Protein AF-A0A5K1F6T4-F1 (afdb_monomer_lite)

Secondary structure (DSSP, 8-state):
----SS--STTPPPHHHHHHHGGGSTTGGGGGS-GGGTTSTTHHHHHHHHHHHHHHHT-SSGGGSPPHHHHHHHHHHHHHTTS---

pLDDT: mean 88.6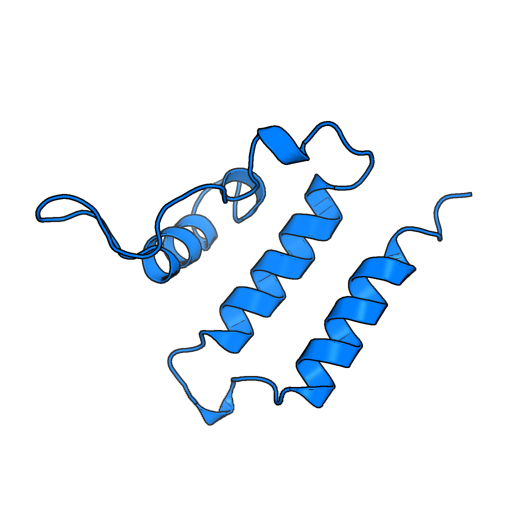1, std 13.27, range [36.44, 98.44]

Foldseek 3Di:
DPDDQQADPPPGDGPLVVLVVQCPPPCRNLVVDDPVQVVDPCSSVLVSLVSVLVNQCVDPDPVSHDDPVVSVVSNVCSVVVVPPDD

Structure (mmCIF, N/CA/C/O backbone):
data_AF-A0A5K1F6T4-F1
#
_entry.id   AF-A0A5K1F6T4-F1
#
loop_
_atom_site.group_PDB
_atom_site.id
_atom_site.type_symbol
_atom_site.label_atom_id
_atom_site.label_alt_id
_atom_site.label_comp_id
_atom_site.label_asym_id
_atom_site.label_entity_id
_atom_site.label_seq_id
_atom_site.pdbx_PDB_ins_code
_atom_site.Cartn_x
_atom_site.Cartn_y
_atom_site.Cartn_z
_atom_site.occupancy
_atom_site.B_iso_or_equiv
_atom_site.auth_seq_id
_atom_site.auth_comp_id
_atom_site.auth_asym_id
_atom_site.auth_atom_id
_atom_site.pdbx_PDB_model_num
ATOM 1 N N . THR A 1 1 ? 2.089 8.821 3.458 1.00 90.31 1 THR A N 1
ATOM 2 C CA . THR A 1 1 ? 3.550 8.769 3.663 1.00 90.31 1 THR A CA 1
ATOM 3 C C . THR A 1 1 ? 4.142 10.148 3.901 1.00 90.31 1 THR A C 1
ATOM 5 O O . THR A 1 1 ? 5.183 10.202 4.539 1.00 90.31 1 THR A O 1
ATOM 8 N N . GLY A 1 2 ? 3.561 11.235 3.366 1.00 91.62 2 GLY A N 1
ATOM 9 C CA . GLY A 1 2 ? 4.118 12.591 3.505 1.00 91.62 2 GLY A CA 1
ATOM 10 C C . GLY A 1 2 ? 5.423 12.823 2.731 1.00 91.62 2 GLY A C 1
ATOM 11 O O . GLY A 1 2 ? 6.041 13.872 2.860 1.00 91.62 2 GLY A O 1
ATOM 12 N N . ARG A 1 3 ? 5.864 11.836 1.938 1.00 91.31 3 ARG A N 1
ATOM 13 C CA . ARG A 1 3 ? 7.119 11.842 1.173 1.00 91.31 3 ARG A CA 1
ATOM 14 C C . ARG A 1 3 ? 6.887 12.276 -0.274 1.00 91.31 3 ARG A C 1
ATOM 16 O O . ARG A 1 3 ? 5.803 12.065 -0.817 1.00 91.31 3 ARG A O 1
ATOM 23 N N . THR A 1 4 ? 7.924 12.813 -0.911 1.00 90.38 4 THR A N 1
ATOM 24 C CA . THR A 1 4 ? 7.946 13.100 -2.354 1.00 90.38 4 THR A CA 1
ATOM 25 C C . THR A 1 4 ? 7.945 11.814 -3.184 1.00 90.38 4 THR A C 1
ATOM 27 O O . THR A 1 4 ? 8.309 10.744 -2.697 1.00 90.38 4 THR A O 1
ATOM 30 N N . THR A 1 5 ? 7.502 11.904 -4.442 1.00 83.69 5 THR A N 1
ATOM 31 C CA . THR A 1 5 ? 7.328 10.739 -5.329 1.00 83.69 5 THR A CA 1
ATOM 32 C C . THR A 1 5 ? 8.627 10.259 -5.975 1.00 83.69 5 THR A C 1
ATOM 34 O O . THR A 1 5 ? 8.834 9.052 -6.111 1.00 83.69 5 THR A O 1
ATOM 37 N N . VAL A 1 6 ? 9.499 11.191 -6.360 1.00 81.31 6 VAL A N 1
ATOM 38 C CA . VAL A 1 6 ? 10.836 10.896 -6.886 1.00 81.31 6 VAL A CA 1
ATOM 39 C C . VAL A 1 6 ? 11.809 10.657 -5.733 1.00 81.31 6 VAL A C 1
ATOM 41 O O . VAL A 1 6 ? 11.703 11.315 -4.692 1.00 81.31 6 VAL A O 1
ATOM 44 N N . GLY A 1 7 ? 12.731 9.706 -5.921 1.00 70.88 7 GLY A N 1
ATOM 45 C CA . GLY A 1 7 ? 13.907 9.587 -5.058 1.00 70.88 7 GLY A CA 1
ATOM 46 C C . GLY A 1 7 ? 14.696 10.896 -5.105 1.00 70.88 7 GLY A C 1
ATOM 47 O O . GLY A 1 7 ? 14.660 11.591 -6.122 1.00 70.88 7 GLY A O 1
ATOM 48 N N . GLY A 1 8 ? 15.313 11.281 -3.989 1.00 69.44 8 GLY A N 1
ATOM 49 C CA . GLY A 1 8 ? 16.161 12.468 -3.917 1.00 69.44 8 GLY A CA 1
ATOM 50 C C . GLY A 1 8 ? 17.462 12.314 -4.715 1.00 69.44 8 GLY A C 1
ATOM 51 O O . GLY A 1 8 ? 17.463 11.885 -5.864 1.00 69.44 8 GLY A O 1
ATOM 52 N N . ALA A 1 9 ? 18.584 12.707 -4.106 1.00 66.38 9 ALA A N 1
ATOM 53 C CA . ALA A 1 9 ? 19.918 12.565 -4.692 1.00 66.38 9 ALA A CA 1
ATOM 54 C C . ALA A 1 9 ? 20.237 11.114 -5.117 1.00 66.38 9 ALA A C 1
ATOM 56 O O . ALA A 1 9 ? 19.558 10.169 -4.709 1.00 66.38 9 ALA A O 1
ATOM 57 N N . ASP A 1 10 ? 21.293 10.951 -5.919 1.00 66.00 10 ASP A N 1
ATOM 58 C CA . ASP A 1 10 ? 21.732 9.666 -6.470 1.00 66.00 10 ASP A CA 1
ATOM 59 C C . ASP A 1 10 ? 21.712 8.535 -5.422 1.00 66.00 10 ASP A C 1
ATOM 61 O O . ASP A 1 10 ? 22.441 8.567 -4.429 1.00 66.00 10 ASP A O 1
ATOM 65 N N . GLY A 1 11 ? 20.869 7.524 -5.661 1.00 71.69 11 GLY A N 1
ATOM 66 C CA . GLY A 1 11 ? 20.768 6.309 -4.843 1.00 71.69 11 GLY A CA 1
ATOM 67 C C . GLY A 1 11 ? 19.517 6.189 -3.967 1.00 71.69 11 GLY A C 1
ATOM 68 O O . GLY A 1 11 ? 19.279 5.108 -3.428 1.00 71.69 11 GLY A O 1
ATOM 69 N N . ASP A 1 12 ? 18.698 7.236 -3.842 1.00 80.31 12 ASP A N 1
ATOM 70 C CA . ASP A 1 12 ? 17.453 7.153 -3.071 1.00 80.31 12 ASP A CA 1
ATOM 71 C C . ASP A 1 12 ? 16.353 6.438 -3.892 1.00 80.31 12 ASP A C 1
ATOM 73 O O . ASP A 1 12 ? 16.098 6.817 -5.042 1.00 80.31 12 ASP A O 1
ATOM 77 N N . PRO A 1 13 ? 15.685 5.397 -3.356 1.00 84.12 13 PRO A N 1
ATOM 78 C CA . PRO A 1 13 ? 14.645 4.685 -4.093 1.00 84.12 13 PRO A CA 1
ATOM 79 C C . PRO A 1 13 ? 13.452 5.600 -4.381 1.00 84.12 13 PRO A C 1
ATOM 81 O O . PRO A 1 13 ? 13.097 6.465 -3.575 1.00 84.12 13 PRO A O 1
ATOM 84 N N . CYS A 1 14 ? 12.769 5.368 -5.508 1.00 90.81 14 CYS A N 1
ATOM 85 C CA . CYS A 1 14 ? 11.485 6.020 -5.73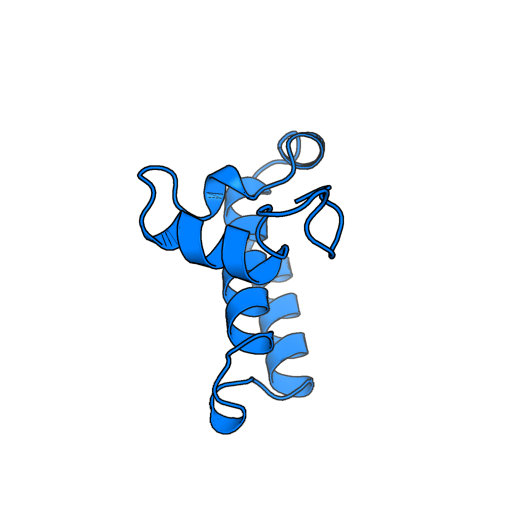7 1.00 90.81 14 CYS A CA 1
ATOM 86 C C . CYS A 1 14 ? 10.478 5.606 -4.651 1.00 90.81 14 CYS A C 1
ATOM 88 O O . CYS A 1 14 ? 10.625 4.563 -4.002 1.00 90.81 14 CYS A O 1
ATOM 90 N N . LEU A 1 15 ? 9.428 6.408 -4.458 1.00 93.75 15 LEU A N 1
ATOM 91 C CA . LEU A 1 15 ? 8.474 6.188 -3.369 1.00 93.75 15 LEU A CA 1
ATOM 92 C C . LEU A 1 15 ? 7.888 4.768 -3.371 1.00 93.75 15 LEU A C 1
ATOM 94 O O . LEU A 1 15 ? 7.740 4.168 -2.309 1.00 93.75 15 LEU A O 1
ATOM 98 N N . VAL A 1 16 ? 7.570 4.225 -4.548 1.00 93.75 16 VAL A N 1
ATOM 99 C CA . VAL A 1 16 ? 6.973 2.889 -4.675 1.00 93.75 16 VAL A CA 1
ATOM 100 C C . VAL A 1 16 ? 7.959 1.804 -4.238 1.00 93.75 16 VAL A C 1
ATOM 102 O O . VAL A 1 16 ? 7.591 0.938 -3.443 1.00 93.75 16 VAL A O 1
ATOM 105 N N . ASP A 1 17 ? 9.212 1.875 -4.687 1.00 92.62 17 ASP A N 1
ATOM 106 C CA . ASP A 1 17 ? 10.242 0.892 -4.337 1.00 92.62 17 ASP A CA 1
ATOM 107 C C . ASP A 1 17 ? 10.595 0.945 -2.853 1.00 92.62 17 ASP A C 1
ATOM 109 O O . ASP A 1 17 ? 10.737 -0.096 -2.208 1.00 92.62 17 ASP A O 1
ATOM 113 N N . TRP A 1 18 ? 10.630 2.148 -2.275 1.00 93.94 18 TRP A N 1
ATOM 114 C CA . TRP A 1 18 ? 10.764 2.313 -0.833 1.00 93.94 18 TRP A CA 1
ATOM 115 C C . TRP A 1 18 ? 9.632 1.607 -0.074 1.00 93.94 18 TRP A C 1
ATOM 117 O O . TRP A 1 18 ? 9.912 0.832 0.839 1.00 93.94 18 TRP A O 1
ATOM 127 N N . VAL A 1 19 ? 8.362 1.809 -0.463 1.00 95.50 19 VAL A N 1
ATOM 128 C CA . VAL A 1 19 ? 7.222 1.139 0.197 1.00 95.50 19 VAL A CA 1
ATOM 129 C C . VAL A 1 19 ? 7.303 -0.383 0.041 1.00 95.50 19 VAL A C 1
ATOM 131 O O . VAL A 1 19 ? 7.042 -1.100 1.007 1.00 95.50 19 VAL A O 1
ATOM 134 N N . ARG A 1 20 ? 7.692 -0.896 -1.134 1.00 95.06 20 ARG A N 1
ATOM 135 C CA . ARG A 1 20 ? 7.878 -2.343 -1.358 1.00 95.06 20 ARG A CA 1
ATOM 136 C C . ARG A 1 20 ? 8.946 -2.924 -0.433 1.00 95.06 20 ARG A C 1
ATOM 138 O O . ARG A 1 20 ? 8.723 -3.980 0.154 1.00 95.06 20 ARG A O 1
ATOM 145 N N . GLY A 1 21 ? 10.058 -2.212 -0.238 1.00 94.25 21 GLY A N 1
ATOM 146 C CA . GLY A 1 21 ? 11.125 -2.616 0.682 1.00 94.25 21 GLY A CA 1
ATOM 147 C C . GLY A 1 21 ? 10.659 -2.770 2.134 1.00 94.25 21 GLY A C 1
ATOM 148 O O . GLY A 1 21 ? 11.170 -3.620 2.864 1.00 94.25 21 GLY A O 1
ATOM 149 N N . LEU A 1 22 ? 9.634 -2.020 2.552 1.00 95.44 22 LEU A N 1
ATOM 150 C CA . LEU A 1 22 ? 9.079 -2.125 3.903 1.00 95.44 22 LEU A CA 1
ATOM 151 C C . LEU A 1 22 ? 8.340 -3.440 4.157 1.00 95.44 22 LEU A C 1
ATOM 153 O O . LEU A 1 22 ? 8.188 -3.807 5.317 1.00 95.44 22 LEU A O 1
ATOM 157 N N . LEU A 1 23 ? 7.911 -4.176 3.125 1.00 93.44 23 LEU A N 1
ATOM 158 C CA . LEU A 1 23 ? 7.242 -5.473 3.303 1.00 93.44 23 LEU A CA 1
ATOM 159 C C . LEU A 1 23 ? 8.138 -6.507 4.000 1.00 93.44 23 LEU A C 1
ATOM 161 O O . LEU A 1 23 ? 7.626 -7.392 4.680 1.00 93.44 23 LEU A O 1
ATOM 165 N N . ALA A 1 24 ? 9.460 -6.377 3.864 1.00 92.88 24 ALA A N 1
ATOM 166 C CA . ALA A 1 24 ? 10.438 -7.219 4.548 1.00 92.88 24 ALA A CA 1
ATOM 167 C C . ALA A 1 24 ? 10.854 -6.677 5.932 1.00 92.88 24 ALA A C 1
ATOM 169 O O . ALA A 1 24 ? 11.582 -7.347 6.663 1.00 92.88 24 ALA A O 1
ATOM 170 N N . ALA A 1 25 ? 10.430 -5.464 6.304 1.00 93.00 25 ALA A N 1
ATOM 171 C CA . ALA A 1 25 ? 10.812 -4.831 7.561 1.00 93.00 25 ALA A CA 1
ATOM 172 C C . ALA A 1 25 ? 9.903 -5.282 8.726 1.00 93.00 25 ALA A C 1
ATOM 174 O O . ALA A 1 25 ? 8.710 -5.498 8.517 1.00 93.00 25 ALA A O 1
ATOM 175 N N . PRO A 1 26 ? 10.398 -5.323 9.982 1.00 92.25 26 PRO A N 1
ATOM 176 C CA . PRO A 1 26 ? 9.610 -5.771 11.140 1.00 92.25 26 PRO A CA 1
ATOM 177 C C . PRO A 1 26 ? 8.303 -5.000 11.376 1.00 92.25 26 PRO A C 1
ATOM 179 O O . PRO A 1 26 ? 7.319 -5.567 11.841 1.00 92.25 26 PRO A O 1
ATOM 182 N N . LEU A 1 27 ? 8.282 -3.700 11.060 1.00 91.12 27 LEU A N 1
ATOM 183 C CA . LEU A 1 27 ? 7.083 -2.864 11.192 1.00 91.12 27 LEU A CA 1
ATOM 184 C C . LEU A 1 27 ? 6.182 -2.898 9.947 1.00 91.12 27 LEU A C 1
ATOM 186 O O . LEU A 1 27 ? 5.054 -2.400 9.998 1.00 91.12 27 LEU A O 1
ATOM 190 N N . GLY A 1 28 ? 6.645 -3.483 8.841 1.00 95.50 28 GLY A N 1
ATOM 191 C CA . GLY A 1 28 ? 5.883 -3.561 7.602 1.00 95.50 28 GLY A CA 1
ATOM 192 C C . GLY A 1 28 ? 5.448 -2.187 7.087 1.00 95.50 28 GLY A C 1
ATOM 193 O O . GLY A 1 28 ? 6.086 -1.161 7.312 1.00 95.50 28 GLY A O 1
ATOM 194 N N . LEU A 1 29 ? 4.266 -2.142 6.474 1.00 95.44 29 LEU A N 1
ATOM 195 C CA . LEU A 1 29 ? 3.664 -0.905 5.964 1.00 95.44 29 LEU A CA 1
ATOM 196 C C . LEU A 1 29 ? 3.292 0.115 7.053 1.00 95.44 29 LEU A C 1
ATOM 198 O O . LEU A 1 29 ? 3.042 1.277 6.732 1.00 95.44 29 LEU A O 1
ATOM 202 N N . LYS A 1 30 ? 3.285 -0.258 8.342 1.00 94.38 30 LYS A N 1
ATOM 203 C CA . LYS A 1 30 ? 2.987 0.685 9.437 1.00 94.38 30 LYS A CA 1
ATOM 204 C C . LYS A 1 30 ? 4.015 1.818 9.504 1.00 94.38 30 LYS A C 1
ATOM 206 O O . LYS A 1 30 ? 3.666 2.934 9.887 1.00 94.38 30 LYS A O 1
ATOM 211 N N . SER A 1 31 ? 5.263 1.566 9.100 1.00 94.31 31 SER A N 1
ATOM 212 C CA . SER A 1 31 ? 6.304 2.600 9.033 1.00 94.31 31 SER A CA 1
ATOM 213 C C . SER A 1 31 ? 6.128 3.568 7.859 1.00 94.31 31 SER A C 1
ATOM 215 O O . SER A 1 31 ? 6.755 4.624 7.857 1.00 94.31 31 SER A O 1
ATOM 217 N N . ALA A 1 32 ? 5.265 3.250 6.887 1.00 95.06 32 ALA A N 1
ATOM 218 C CA . ALA A 1 32 ? 4.946 4.138 5.771 1.00 95.06 32 ALA A CA 1
ATOM 219 C C . ALA A 1 32 ? 3.828 5.144 6.090 1.00 95.06 32 ALA A C 1
ATOM 221 O O . ALA A 1 32 ? 3.618 6.104 5.340 1.00 95.06 32 ALA A O 1
ATOM 222 N N . VAL A 1 33 ? 3.085 4.933 7.179 1.00 94.00 33 VAL A N 1
ATOM 223 C CA . VAL A 1 33 ? 1.987 5.821 7.568 1.00 94.00 33 VAL A CA 1
ATOM 224 C C . VAL A 1 33 ? 2.551 7.147 8.060 1.00 94.00 33 VAL A C 1
ATOM 226 O O . VAL A 1 33 ? 3.430 7.187 8.924 1.00 94.00 33 VAL A O 1
ATOM 229 N N . ASP A 1 34 ? 2.023 8.226 7.485 1.00 93.50 34 ASP A N 1
ATOM 230 C CA . ASP A 1 34 ? 2.422 9.589 7.812 1.00 93.50 34 ASP A CA 1
ATOM 231 C C . ASP A 1 34 ? 2.182 9.858 9.308 1.00 93.50 34 ASP A C 1
ATOM 233 O O . ASP A 1 34 ? 1.056 9.661 9.776 1.00 93.50 34 ASP A O 1
ATOM 237 N N . PRO A 1 35 ? 3.202 10.278 10.077 1.00 90.44 35 PRO A N 1
ATOM 238 C CA . PRO A 1 35 ? 3.039 10.619 11.485 1.00 90.44 35 PRO A CA 1
ATOM 239 C C . PRO A 1 35 ? 1.939 11.651 11.755 1.00 90.44 35 PRO A C 1
ATOM 241 O O . PRO A 1 35 ? 1.292 11.558 12.797 1.00 90.44 35 PRO A O 1
ATOM 244 N N . ALA A 1 36 ? 1.685 12.579 10.826 1.00 90.44 36 ALA A N 1
ATOM 245 C CA . ALA A 1 36 ? 0.629 13.581 10.968 1.00 90.44 36 ALA A CA 1
ATOM 246 C C . ALA A 1 36 ? -0.779 12.960 11.018 1.00 90.44 36 ALA A C 1
ATOM 248 O O . ALA A 1 36 ? -1.674 13.525 11.637 1.00 90.44 36 ALA A O 1
ATOM 249 N N . LEU A 1 37 ? -0.962 11.772 10.430 1.00 86.38 37 LEU A N 1
ATOM 250 C CA . LEU A 1 37 ? -2.242 11.055 10.376 1.00 86.38 37 LEU A CA 1
ATOM 251 C C . LEU A 1 37 ? -2.443 10.077 11.546 1.00 86.38 37 LEU A C 1
ATOM 253 O O . LEU A 1 37 ? -3.513 9.498 11.691 1.00 86.38 37 LEU A O 1
ATOM 257 N N . LYS A 1 38 ? -1.426 9.855 12.392 1.00 78.75 38 LYS A N 1
ATOM 258 C CA . LYS A 1 38 ? -1.489 8.857 13.482 1.00 78.75 38 LYS A CA 1
ATOM 259 C C . LYS A 1 38 ? -2.332 9.292 14.683 1.00 78.75 38 LYS A C 1
ATOM 261 O O . LYS A 1 38 ? -2.508 8.498 15.600 1.00 78.75 38 LYS A O 1
ATOM 266 N N . GLN A 1 39 ? -2.800 10.538 14.704 1.00 79.81 39 GLN A N 1
ATOM 267 C CA . GLN A 1 39 ? -3.597 11.081 15.808 1.00 79.81 39 GLN A CA 1
ATOM 268 C C . GLN A 1 39 ? -5.074 10.670 15.731 1.00 79.81 39 GLN A C 1
ATOM 270 O O . GLN A 1 39 ? -5.792 10.772 16.721 1.00 79.81 39 GLN A O 1
ATOM 275 N N . GLU A 1 40 ? -5.528 10.188 14.574 1.00 77.38 40 GLU A N 1
ATOM 276 C CA . GLU A 1 40 ? -6.887 9.695 14.378 1.00 77.38 40 GLU A CA 1
ATOM 277 C C . GLU A 1 40 ? -7.035 8.243 14.862 1.00 77.38 40 GLU A C 1
ATOM 279 O O . GLU A 1 40 ? -6.185 7.385 14.595 1.00 77.38 40 GLU A O 1
ATOM 284 N N . ALA A 1 41 ? -8.151 7.951 15.537 1.00 74.69 41 ALA A N 1
ATOM 285 C CA . ALA A 1 41 ? -8.504 6.589 15.924 1.00 74.69 41 ALA A CA 1
ATOM 286 C C . ALA A 1 41 ? -8.589 5.676 14.685 1.00 74.69 41 ALA A C 1
ATOM 288 O O . ALA A 1 41 ? -9.107 6.054 13.627 1.00 74.69 41 ALA A O 1
ATOM 289 N N . ASP A 1 42 ? -8.017 4.478 14.803 1.00 82.56 42 ASP A N 1
ATOM 290 C CA . ASP A 1 42 ? -7.965 3.442 13.761 1.00 82.56 42 ASP A CA 1
ATOM 291 C C . ASP A 1 42 ? -7.296 3.860 12.439 1.00 82.56 42 ASP A C 1
ATOM 293 O O . ASP A 1 42 ? -7.259 3.089 11.473 1.00 82.56 42 ASP A O 1
ATOM 297 N N . ALA A 1 43 ? -6.710 5.062 12.370 1.00 85.88 43 ALA A N 1
ATOM 298 C CA . ALA A 1 43 ? -6.078 5.553 11.153 1.00 85.88 43 ALA A CA 1
ATOM 299 C C . ALA A 1 43 ? -4.894 4.688 10.745 1.00 85.88 43 ALA A C 1
ATOM 301 O O . ALA A 1 43 ? -4.691 4.463 9.558 1.00 85.88 43 ALA A O 1
ATOM 302 N N . LEU A 1 44 ? -4.154 4.118 11.698 1.00 90.88 44 LEU A N 1
ATOM 303 C CA . LEU A 1 44 ? -3.050 3.220 11.372 1.00 90.88 44 LEU A CA 1
ATOM 304 C C . LEU A 1 44 ? -3.519 2.007 10.555 1.00 90.88 44 LEU A C 1
ATOM 306 O O . LEU A 1 44 ? -2.933 1.707 9.515 1.00 90.88 44 LEU A O 1
ATOM 310 N N . GLU A 1 45 ? -4.574 1.322 10.992 1.00 91.31 45 GLU A N 1
ATOM 311 C CA . GLU A 1 45 ? -5.081 0.126 10.312 1.00 91.31 45 GLU A CA 1
ATOM 312 C C . GLU A 1 45 ? -5.717 0.473 8.966 1.00 91.31 45 GLU A C 1
ATOM 314 O O . GLU A 1 45 ? -5.413 -0.154 7.945 1.00 91.31 45 GLU A O 1
ATOM 319 N N . ARG A 1 46 ? -6.529 1.535 8.939 1.00 92.81 46 ARG A N 1
ATOM 320 C CA . ARG A 1 46 ? -7.143 2.058 7.716 1.00 92.81 46 ARG A CA 1
ATOM 321 C C . ARG A 1 46 ? -6.086 2.441 6.683 1.00 92.81 46 ARG A C 1
ATOM 323 O O . ARG A 1 46 ? -6.155 1.995 5.540 1.00 92.81 46 ARG A O 1
ATOM 330 N N . MET A 1 47 ? -5.063 3.195 7.085 1.00 94.75 47 MET A N 1
ATOM 331 C CA . MET A 1 47 ? -3.981 3.622 6.195 1.00 94.75 47 MET A CA 1
ATOM 332 C C . MET A 1 47 ? -3.128 2.445 5.714 1.00 94.75 47 MET A C 1
ATOM 334 O O . MET A 1 47 ? -2.707 2.436 4.559 1.00 94.75 47 MET A O 1
ATOM 338 N N . VAL A 1 48 ? -2.916 1.412 6.535 1.00 94.94 48 VAL A N 1
ATOM 339 C CA . VAL A 1 48 ? -2.245 0.181 6.085 1.00 94.94 48 VAL A CA 1
ATOM 340 C C . VAL A 1 48 ? -3.064 -0.542 5.012 1.00 94.94 48 VAL A C 1
ATOM 342 O O . VAL A 1 48 ? -2.489 -1.037 4.041 1.00 94.94 48 VAL A O 1
ATOM 345 N N . ARG A 1 49 ? -4.398 -0.583 5.118 1.00 96.12 49 ARG A N 1
ATOM 346 C CA . ARG A 1 49 ? -5.258 -1.144 4.056 1.00 96.12 49 ARG A CA 1
ATOM 347 C C . ARG A 1 49 ? -5.184 -0.316 2.770 1.00 96.12 49 ARG A C 1
ATOM 349 O O . ARG A 1 49 ? -5.064 -0.896 1.690 1.00 96.12 49 ARG A O 1
ATOM 356 N N . VAL A 1 50 ? -5.171 1.016 2.879 1.00 96.75 50 VAL A N 1
ATOM 357 C CA . VAL A 1 50 ? -4.963 1.915 1.727 1.00 96.75 50 VAL A CA 1
ATOM 358 C C . VAL A 1 50 ? -3.606 1.658 1.067 1.00 96.75 50 VAL A C 1
ATOM 360 O O . VAL A 1 50 ? -3.534 1.566 -0.155 1.00 96.75 50 VAL A O 1
ATOM 363 N N . LEU A 1 51 ? -2.536 1.473 1.845 1.00 97.00 51 LEU A N 1
ATOM 364 C CA . LEU A 1 51 ? -1.200 1.184 1.310 1.00 97.00 51 LEU A CA 1
ATOM 365 C C . LEU A 1 51 ? -1.143 -0.154 0.559 1.00 97.00 51 LEU A C 1
ATOM 367 O O . LEU A 1 51 ? -0.528 -0.224 -0.503 1.00 97.00 51 LEU A O 1
ATOM 371 N N . HIS A 1 52 ? -1.822 -1.196 1.047 1.00 97.06 52 HIS A N 1
ATOM 372 C CA . HIS A 1 52 ? -1.940 -2.457 0.305 1.00 97.06 52 HIS A CA 1
ATOM 373 C C . HIS A 1 52 ? -2.669 -2.276 -1.034 1.00 97.06 52 HIS A C 1
ATOM 375 O O . HIS A 1 52 ? -2.244 -2.839 -2.044 1.00 97.06 52 HIS A O 1
ATOM 381 N N . LEU A 1 53 ? -3.749 -1.487 -1.064 1.00 98.25 53 LEU A N 1
ATOM 382 C CA . LEU A 1 53 ? -4.445 -1.165 -2.311 1.00 98.25 53 LEU A CA 1
ATOM 383 C C . LEU A 1 53 ? -3.536 -0.383 -3.267 1.00 98.25 53 LEU A C 1
ATOM 385 O O . LEU A 1 53 ? -3.430 -0.746 -4.435 1.00 98.25 53 LEU A O 1
ATOM 389 N N . ALA A 1 54 ? -2.830 0.631 -2.764 1.00 97.62 54 ALA A N 1
ATOM 390 C CA . ALA A 1 54 ? -1.901 1.434 -3.553 1.00 97.62 54 ALA A CA 1
ATOM 391 C C . ALA A 1 54 ? -0.787 0.582 -4.185 1.00 97.62 54 ALA A C 1
ATOM 393 O O . ALA A 1 54 ? -0.487 0.753 -5.366 1.00 97.62 54 ALA A O 1
ATOM 394 N N . LEU A 1 55 ? -0.225 -0.382 -3.444 1.00 97.06 55 LEU A N 1
ATOM 395 C CA . LEU A 1 55 ? 0.769 -1.321 -3.976 1.00 97.06 55 LEU A CA 1
ATOM 396 C C . LEU A 1 55 ? 0.214 -2.189 -5.110 1.00 97.06 55 LEU A C 1
ATOM 398 O O . LEU A 1 55 ? 0.922 -2.425 -6.084 1.00 97.06 55 LEU A O 1
ATOM 402 N N . ARG A 1 56 ? -1.049 -2.624 -5.025 1.00 97.38 56 ARG A N 1
ATOM 403 C CA . ARG A 1 56 ? -1.706 -3.359 -6.117 1.00 97.38 56 ARG A CA 1
ATOM 404 C C . ARG A 1 56 ? -1.955 -2.480 -7.342 1.00 97.38 56 ARG A C 1
ATOM 406 O O . ARG A 1 56 ? -1.757 -2.937 -8.462 1.00 97.38 56 ARG A O 1
ATOM 413 N N . CYS A 1 57 ? -2.370 -1.228 -7.151 1.00 98.19 57 CYS A N 1
ATOM 414 C CA . CYS A 1 57 ? -2.520 -0.267 -8.250 1.00 98.19 57 CYS A CA 1
ATOM 415 C C . CYS A 1 57 ? -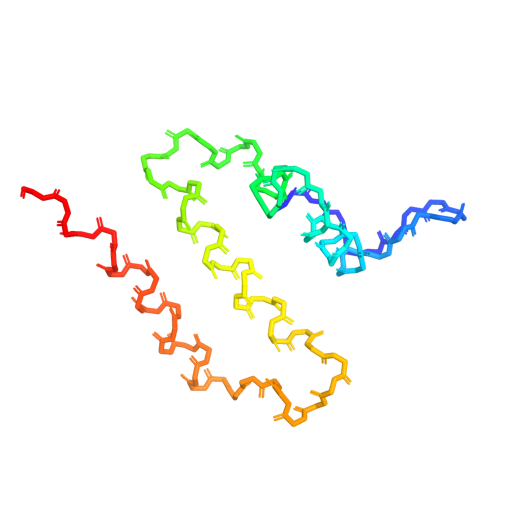1.190 -0.020 -8.977 1.00 98.19 57 CYS A C 1
ATOM 417 O O . CYS A 1 57 ? -1.173 0.164 -10.192 1.00 98.19 57 CYS A O 1
ATOM 419 N N . ALA A 1 58 ? -0.086 -0.047 -8.230 1.00 96.19 58 ALA A N 1
ATOM 420 C CA . ALA A 1 58 ? 1.271 0.135 -8.726 1.00 96.19 58 ALA A CA 1
ATOM 421 C C . ALA A 1 58 ? 2.007 -1.192 -8.993 1.00 96.19 58 ALA A C 1
ATOM 423 O O . ALA A 1 58 ? 3.236 -1.207 -8.983 1.00 96.19 58 ALA A O 1
ATOM 424 N N . ASP A 1 59 ? 1.307 -2.313 -9.201 1.00 96.69 59 ASP A N 1
ATOM 425 C CA . ASP A 1 59 ? 1.966 -3.590 -9.499 1.00 96.69 59 ASP A CA 1
ATOM 426 C C . ASP A 1 59 ? 2.739 -3.497 -10.829 1.00 96.69 59 ASP A C 1
ATOM 428 O O . ASP A 1 59 ? 2.260 -2.915 -11.813 1.00 96.69 59 ASP A O 1
ATOM 432 N N . ASP A 1 60 ? 3.941 -4.071 -10.877 1.00 95.44 60 ASP A N 1
ATOM 433 C CA . ASP A 1 60 ? 4.765 -4.086 -12.091 1.00 95.44 60 ASP A CA 1
ATOM 434 C C . ASP A 1 60 ? 4.111 -4.913 -13.206 1.00 95.44 60 ASP A C 1
ATOM 436 O O . ASP A 1 60 ? 4.332 -4.654 -14.386 1.00 95.44 60 ASP A O 1
ATOM 440 N N . THR A 1 61 ? 3.250 -5.872 -12.846 1.00 97.25 61 THR A N 1
AT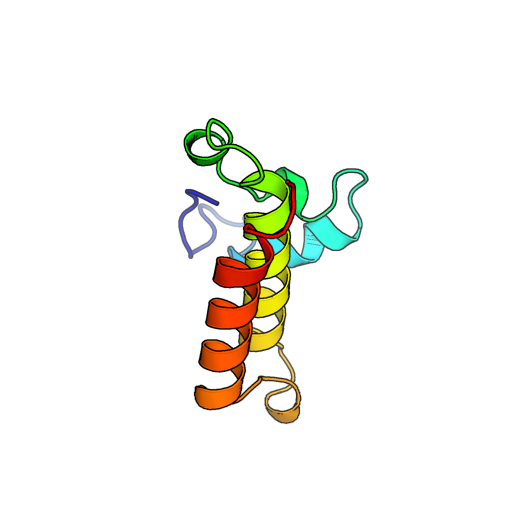OM 441 C CA . THR A 1 61 ? 2.460 -6.676 -13.780 1.00 97.25 61 THR A CA 1
ATOM 442 C C . THR A 1 61 ? 1.131 -5.969 -14.086 1.00 97.25 61 THR A C 1
ATOM 444 O O . THR A 1 61 ? 0.252 -5.948 -13.221 1.00 97.25 61 THR A O 1
ATOM 447 N N . PRO A 1 62 ? 0.893 -5.459 -15.315 1.00 97.75 62 PRO A N 1
ATOM 448 C CA . PRO A 1 62 ? -0.330 -4.712 -15.629 1.00 97.75 62 PRO A CA 1
ATOM 449 C C . PRO A 1 62 ? -1.622 -5.488 -15.348 1.00 97.75 62 PRO A C 1
ATOM 451 O O . PRO A 1 62 ? -2.579 -4.914 -14.845 1.00 97.75 62 PRO A O 1
ATOM 454 N N . ALA A 1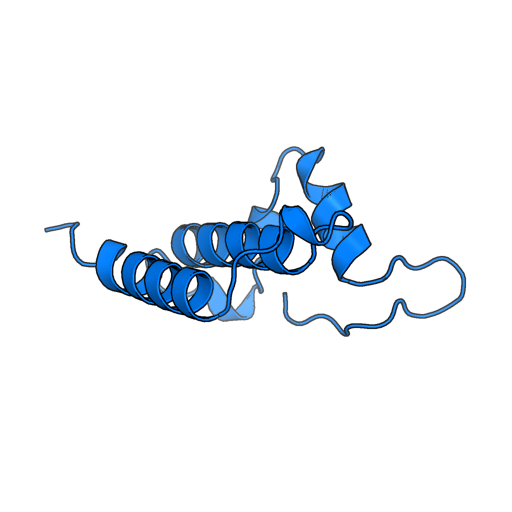 63 ? -1.629 -6.802 -15.594 1.00 97.44 63 ALA A N 1
ATOM 455 C CA . ALA A 1 63 ? -2.789 -7.666 -15.367 1.00 97.44 63 ALA A CA 1
ATOM 456 C C . ALA A 1 63 ? -3.147 -7.883 -13.882 1.00 97.44 63 ALA A C 1
ATOM 458 O O . ALA A 1 63 ? -4.218 -8.404 -13.588 1.00 97.44 63 ALA A O 1
ATOM 459 N N . LYS A 1 64 ? -2.263 -7.524 -12.940 1.00 97.06 64 LYS A N 1
ATOM 460 C CA . LYS A 1 64 ? -2.535 -7.604 -11.492 1.00 97.06 64 LYS A CA 1
ATOM 461 C C . LYS A 1 64 ? -3.122 -6.310 -10.927 1.00 97.06 64 LYS A C 1
ATOM 463 O O . LYS A 1 64 ? -3.610 -6.306 -9.791 1.00 97.06 64 LYS A O 1
ATOM 468 N N . ARG A 1 65 ? -3.059 -5.221 -11.700 1.00 98.44 65 ARG A N 1
ATOM 469 C CA . ARG A 1 65 ? -3.597 -3.924 -11.299 1.00 98.44 65 ARG A CA 1
ATOM 470 C C . ARG A 1 65 ? -5.124 -4.009 -11.300 1.00 98.44 65 ARG A C 1
ATOM 472 O O . ARG A 1 65 ? -5.683 -4.456 -12.299 1.00 98.44 65 ARG A O 1
ATOM 479 N N . PRO A 1 66 ? -5.793 -3.608 -10.209 1.00 98.44 66 PRO A N 1
ATOM 480 C CA . PRO A 1 66 ? -7.243 -3.492 -10.211 1.00 98.44 66 PRO A CA 1
ATOM 481 C C . PRO A 1 66 ? -7.685 -2.414 -11.204 1.00 98.44 66 PRO A C 1
ATOM 483 O O . PRO A 1 66 ? -6.979 -1.420 -11.406 1.00 98.44 66 PRO A O 1
ATOM 486 N N . ASP A 1 67 ? -8.868 -2.582 -11.787 1.00 98.44 67 ASP A N 1
ATOM 487 C CA . ASP A 1 67 ? -9.500 -1.493 -12.526 1.00 98.44 67 ASP A CA 1
ATOM 488 C C . ASP A 1 67 ? -10.012 -0.395 -11.571 1.00 98.44 67 ASP A C 1
ATOM 490 O O . ASP A 1 67 ? -10.106 -0.570 -10.352 1.00 98.44 67 ASP A O 1
ATOM 494 N N . MET A 1 68 ? -10.366 0.773 -12.111 1.00 98.00 68 MET A N 1
ATOM 495 C CA . MET A 1 68 ? -10.796 1.903 -11.278 1.00 98.00 68 MET A CA 1
ATOM 496 C C . MET A 1 68 ? -12.103 1.650 -10.509 1.00 98.00 68 MET A C 1
ATOM 498 O O . MET A 1 68 ? -12.311 2.257 -9.458 1.00 98.00 68 MET A O 1
ATOM 502 N N . ARG A 1 69 ? -12.978 0.756 -10.989 1.00 98.31 69 ARG A N 1
ATOM 503 C CA . ARG A 1 69 ? -14.205 0.367 -10.278 1.00 98.31 69 ARG A CA 1
ATOM 504 C C . ARG A 1 69 ? -13.858 -0.496 -9.067 1.00 98.31 69 ARG A C 1
ATOM 506 O O . ARG A 1 69 ? -14.392 -0.257 -7.986 1.00 98.31 69 ARG A O 1
ATOM 513 N N . GLU A 1 70 ? -12.945 -1.449 -9.222 1.00 98.25 70 GLU A N 1
ATOM 514 C CA . GLU A 1 70 ? -12.425 -2.257 -8.117 1.00 98.25 70 GLU A CA 1
ATOM 515 C C . GLU A 1 70 ? -11.689 -1.396 -7.081 1.00 98.25 70 GLU A C 1
ATOM 517 O O . GLU A 1 70 ? -11.864 -1.602 -5.878 1.00 98.25 70 GLU A O 1
ATOM 522 N N . VAL A 1 71 ? -10.898 -0.410 -7.527 1.00 98.44 71 VAL A N 1
ATOM 523 C CA . VAL A 1 71 ? -10.229 0.555 -6.636 1.00 98.44 71 VAL A CA 1
ATOM 524 C C . VAL A 1 71 ? -11.255 1.323 -5.810 1.00 98.44 71 VAL A C 1
ATOM 526 O O . VAL A 1 71 ? -11.131 1.368 -4.587 1.00 98.44 71 VAL A O 1
ATOM 529 N N . LEU A 1 72 ? -12.287 1.881 -6.449 1.00 98.00 72 LEU A N 1
ATOM 530 C CA . LEU A 1 72 ? -13.339 2.621 -5.753 1.00 98.00 72 LEU A CA 1
ATOM 531 C C . LEU A 1 72 ? -14.087 1.739 -4.746 1.00 98.00 72 LEU A C 1
ATOM 533 O O . LEU A 1 72 ? -14.246 2.143 -3.597 1.00 98.00 72 LEU A O 1
ATOM 537 N N . SER A 1 73 ? -14.488 0.526 -5.145 1.00 97.75 73 SER A N 1
ATOM 538 C CA . SER A 1 73 ? -15.158 -0.429 -4.248 1.00 97.75 73 SER A CA 1
ATOM 539 C C . SER A 1 73 ? -14.329 -0.679 -2.991 1.00 97.75 73 SER A C 1
ATOM 541 O O . SER A 1 73 ? -14.830 -0.572 -1.874 1.00 97.75 73 SER A O 1
ATOM 543 N N . LYS A 1 74 ? -13.024 -0.925 -3.158 1.00 97.81 74 LYS A N 1
ATOM 544 C CA . LYS A 1 74 ? -12.114 -1.176 -2.036 1.00 97.81 74 LYS A CA 1
ATOM 545 C C . LYS A 1 74 ? -11.921 0.040 -1.142 1.00 97.81 74 LYS A C 1
ATOM 547 O O . LYS A 1 74 ? -11.814 -0.127 0.067 1.00 97.81 74 LYS A O 1
ATOM 552 N N . LEU A 1 75 ? -11.865 1.246 -1.703 1.00 97.69 75 LEU A N 1
ATOM 553 C CA . LEU A 1 75 ? -11.773 2.469 -0.903 1.00 97.69 75 LEU A CA 1
ATOM 554 C C . LEU A 1 75 ? -13.026 2.662 -0.038 1.00 97.69 75 LEU A C 1
ATOM 556 O O . LEU A 1 75 ? -12.888 2.914 1.156 1.00 97.69 75 LEU A O 1
ATOM 560 N N . VAL A 1 76 ? -14.218 2.429 -0.594 1.00 96.62 76 VAL A N 1
ATOM 561 C CA . VAL A 1 76 ? -15.491 2.480 0.150 1.00 96.62 76 VAL A CA 1
ATOM 562 C C . VAL A 1 76 ? -15.543 1.410 1.251 1.00 96.62 76 VAL A C 1
ATOM 564 O O . VAL A 1 76 ? -15.944 1.689 2.378 1.00 96.62 76 VAL A O 1
ATOM 567 N N . GLU A 1 77 ? -15.080 0.187 0.977 1.00 95.25 77 GLU A N 1
ATOM 568 C CA . GLU A 1 77 ? -14.943 -0.872 1.994 1.00 95.25 77 GLU A CA 1
ATOM 569 C C . GLU A 1 77 ? -13.936 -0.511 3.103 1.00 95.25 77 GLU A C 1
ATOM 571 O O . GLU A 1 77 ? -14.058 -0.960 4.249 1.00 95.25 77 GLU A O 1
ATOM 576 N N . ILE A 1 78 ? -12.888 0.250 2.777 1.00 94.38 78 ILE A N 1
ATOM 577 C CA . ILE A 1 78 ? -11.898 0.717 3.753 1.00 94.38 78 ILE A CA 1
ATOM 578 C C . ILE A 1 78 ? -12.493 1.796 4.654 1.00 94.38 78 ILE A C 1
ATOM 580 O O . ILE A 1 78 ? -12.303 1.736 5.868 1.00 94.38 78 ILE A O 1
ATOM 584 N N . GLU A 1 79 ? -13.240 2.729 4.074 1.00 90.06 79 GLU A N 1
ATOM 585 C CA . GLU A 1 79 ? -13.949 3.781 4.796 1.00 90.06 79 GLU A CA 1
ATOM 586 C C . GLU A 1 79 ? -14.996 3.186 5.754 1.00 90.06 79 GLU A C 1
ATOM 588 O O . GLU A 1 79 ? -14.902 3.386 6.967 1.00 90.06 79 GLU A O 1
ATOM 593 N N . ASN A 1 80 ? -15.896 2.340 5.240 1.00 88.06 80 ASN A N 1
ATOM 594 C CA . ASN A 1 80 ? -17.016 1.756 5.991 1.00 88.06 80 ASN A CA 1
ATOM 595 C C . ASN A 1 80 ? -16.608 0.679 7.008 1.00 88.06 80 ASN A C 1
ATOM 597 O O . ASN A 1 80 ? -17.291 0.475 8.009 1.00 88.06 80 ASN A O 1
ATOM 601 N N . GLY A 1 81 ? -15.486 -0.015 6.791 1.00 71.94 81 GLY A N 1
ATOM 602 C CA . GLY A 1 81 ? -14.972 -1.009 7.744 1.00 71.94 81 GLY A CA 1
ATOM 603 C C . GLY A 1 81 ? -14.504 -0.413 9.080 1.00 71.94 81 GLY A C 1
ATOM 604 O O . GLY A 1 81 ? -14.150 -1.154 9.987 1.00 71.94 81 GLY A O 1
ATOM 605 N N . SER A 1 82 ? -14.502 0.916 9.199 1.00 58.38 82 SER A N 1
ATOM 606 C CA . SER A 1 82 ? -14.168 1.670 10.411 1.00 58.38 82 SER A CA 1
ATOM 607 C C . SER A 1 82 ? -15.317 1.764 11.414 1.00 58.38 82 SER A C 1
ATOM 609 O O . SER A 1 82 ? -15.098 2.106 12.568 1.00 58.38 82 SER A O 1
ATOM 611 N N . THR A 1 83 ? -16.551 1.516 10.973 1.00 53.03 83 THR A N 1
ATOM 612 C CA . THR A 1 83 ? -17.769 1.850 11.728 1.00 53.03 83 THR A CA 1
ATOM 613 C C . THR A 1 83 ? -18.324 0.665 12.524 1.00 53.03 83 THR A C 1
ATOM 615 O O . THR A 1 83 ? -19.450 0.720 13.002 1.00 53.03 83 THR A O 1
ATOM 618 N N . SER A 1 84 ? -17.570 -0.435 12.645 1.00 42.78 84 SER A N 1
ATOM 619 C CA . SER A 1 84 ? -18.049 -1.697 13.244 1.00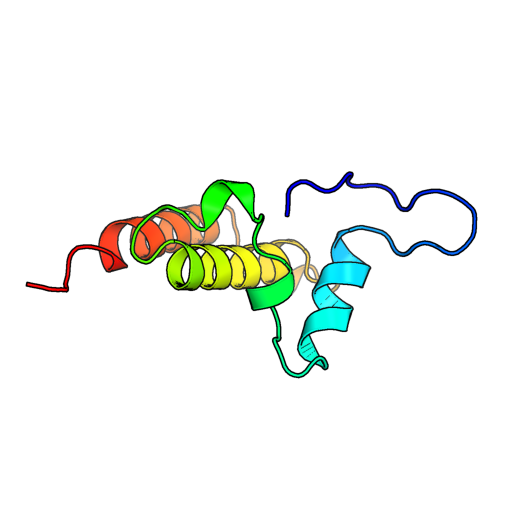 42.78 84 SER A CA 1
ATOM 620 C C . SER A 1 84 ? -17.503 -2.000 14.645 1.00 42.78 84 SER A C 1
ATOM 622 O O . SER A 1 84 ? -17.704 -3.104 15.139 1.00 42.78 84 SER A O 1
ATOM 624 N N . ALA A 1 85 ? -16.831 -1.053 15.300 1.00 42.47 85 ALA A N 1
ATOM 625 C CA . ALA A 1 85 ? -16.502 -1.166 16.718 1.00 42.47 85 ALA A CA 1
ATOM 626 C C . ALA A 1 85 ? -17.529 -0.362 17.534 1.00 42.47 85 ALA A C 1
ATOM 628 O O . ALA A 1 85 ? -17.389 0.844 17.733 1.00 42.47 85 ALA A O 1
ATOM 629 N N . SER A 1 86 ? -18.611 -1.020 17.947 1.00 36.44 86 SER A N 1
ATOM 630 C CA . SER A 1 86 ? -19.539 -0.564 18.992 1.00 36.44 86 SER A CA 1
ATOM 631 C C . SER A 1 86 ? -19.817 -1.721 19.934 1.00 36.44 86 SER A C 1
ATOM 633 O O . SER A 1 86 ? -19.950 -2.855 19.422 1.00 36.44 86 SER A O 1
#

InterPro domains:
  IPR051824 LRR Receptor-Like Ser/Thr Protein Kinase [PTHR48006] (2-78)

Sequence (86 aa):
TGRTTVGGADGDPCLVDWVRGLLAAPLGLKSAVDPALKQEADALERMVRVLHLALRCADDTPAKRPDMREVLSKLVEIENGSTSAS

Radius of gyration: 14.22 Å; chains: 1; bounding box: 41×21×35 Å

Organism: NCBI:txid210225